Protein AF-A0A2M7X7F4-F1 (afdb_monomer)

Mean predicted aligned error: 6.56 Å

Foldseek 3Di:
DVVVVQVVQQVVQVVVVVVVVCVVLVVVVFRDWAQKFFQDPNDTHSDPVDWDWDDDPPHIDTDIDTDGHHDDDD

Solvent-accessible surface area (backbone atoms only — not comparable to full-atom values): 4451 Å² total; per-residue (Å²): 130,60,62,74,59,40,53,50,43,39,53,50,41,49,54,53,52,53,50,50,52,52,51,53,17,47,77,70,74,19,80,36,73,42,80,56,24,27,49,54,96,90,43,78,42,80,39,91,85,60,75,69,61,47,66,53,101,86,51,55,48,66,48,75,44,61,44,70,34,77,73,83,77,130

pLDDT: mean 81.8, std 12.98, range [40.59, 96.62]

Structure (mmCIF, N/CA/C/O backbone):
data_AF-A0A2M7X7F4-F1
#
_entry.id   AF-A0A2M7X7F4-F1
#
loop_
_atom_site.group_PDB
_atom_site.id
_atom_site.type_symbol
_atom_site.label_atom_id
_atom_site.label_alt_id
_atom_site.label_comp_id
_atom_site.label_asym_id
_atom_site.label_entity_id
_atom_site.label_seq_id
_atom_site.pdbx_PDB_ins_code
_atom_site.Cartn_x
_atom_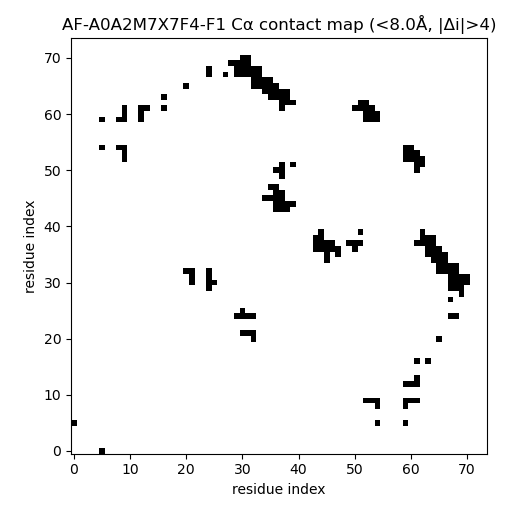site.Cartn_y
_atom_site.Cartn_z
_atom_site.occupancy
_atom_site.B_iso_or_equiv
_atom_site.auth_seq_id
_atom_site.auth_comp_id
_atom_site.auth_asym_id
_atom_site.auth_atom_id
_atom_site.pdbx_PDB_model_num
ATOM 1 N N . ALA A 1 1 ? 18.667 -4.061 -19.336 1.00 40.59 1 ALA A N 1
ATOM 2 C CA . ALA A 1 1 ? 18.014 -3.435 -18.172 1.00 40.59 1 ALA A CA 1
ATOM 3 C C . ALA A 1 1 ? 17.571 -2.045 -18.573 1.00 40.59 1 ALA A C 1
ATOM 5 O O . ALA A 1 1 ? 18.396 -1.228 -18.973 1.00 40.59 1 ALA A O 1
ATOM 6 N N . ALA A 1 2 ? 16.270 -1.815 -18.540 1.00 51.69 2 ALA A N 1
ATOM 7 C CA . ALA A 1 2 ? 15.646 -0.571 -18.920 1.00 51.69 2 ALA A CA 1
ATOM 8 C C . ALA A 1 2 ? 15.642 0.367 -17.703 1.00 51.69 2 ALA A C 1
ATOM 10 O O . ALA A 1 2 ? 14.611 0.930 -17.388 1.00 51.69 2 ALA A O 1
ATOM 11 N N . GLY A 1 3 ? 16.771 0.542 -16.998 1.00 56.53 3 GLY A N 1
ATOM 12 C CA . GLY A 1 3 ? 16.794 1.015 -15.600 1.00 56.53 3 GLY A CA 1
ATOM 13 C C . GLY A 1 3 ? 16.002 2.300 -15.318 1.00 56.53 3 GLY A C 1
ATOM 14 O O . GLY A 1 3 ? 15.302 2.386 -14.316 1.00 56.53 3 GLY A O 1
ATOM 15 N N . LYS A 1 4 ? 16.009 3.267 -16.244 1.00 60.88 4 LYS A N 1
ATOM 16 C CA . LYS A 1 4 ? 15.192 4.491 -16.134 1.00 60.88 4 LYS A CA 1
ATOM 17 C C . LYS A 1 4 ? 13.703 4.264 -16.438 1.00 60.88 4 LYS A C 1
ATOM 19 O O . LYS A 1 4 ? 12.845 4.955 -15.898 1.00 60.88 4 LYS A O 1
ATOM 24 N N . SER A 1 5 ? 13.390 3.341 -17.344 1.00 75.12 5 SER A N 1
ATOM 25 C CA . SER A 1 5 ? 12.018 2.928 -17.659 1.00 75.12 5 SER A CA 1
ATOM 26 C C . SER A 1 5 ? 11.438 2.028 -16.567 1.00 75.12 5 SER A C 1
ATOM 28 O O . SER A 1 5 ? 10.268 2.173 -16.231 1.00 75.12 5 SER A O 1
ATOM 30 N N . ASP A 1 6 ? 12.270 1.171 -15.976 1.00 78.62 6 ASP A N 1
ATOM 31 C CA . ASP A 1 6 ? 11.938 0.291 -14.861 1.00 78.62 6 ASP A CA 1
ATOM 32 C C . ASP A 1 6 ? 11.603 1.132 -13.621 1.00 78.62 6 ASP A C 1
ATOM 34 O O . ASP A 1 6 ? 10.544 0.951 -13.029 1.00 78.62 6 ASP A O 1
ATOM 38 N N . GLU A 1 7 ? 12.416 2.143 -13.289 1.00 82.44 7 GLU A N 1
ATOM 39 C CA . GLU A 1 7 ? 12.126 3.069 -12.183 1.00 82.44 7 GLU A CA 1
ATOM 40 C C . GLU A 1 7 ? 10.828 3.862 -12.407 1.00 82.44 7 GLU A C 1
ATOM 42 O O . GLU A 1 7 ? 9.999 3.982 -11.502 1.00 82.44 7 GLU A O 1
ATOM 47 N N . LYS A 1 8 ? 10.601 4.365 -13.628 1.00 86.56 8 LYS A N 1
ATOM 48 C CA . LYS A 1 8 ? 9.350 5.057 -13.978 1.00 86.56 8 LYS A CA 1
ATOM 49 C C . LYS A 1 8 ? 8.138 4.140 -13.855 1.00 86.56 8 LYS A C 1
ATOM 51 O O . LYS A 1 8 ? 7.127 4.561 -13.295 1.00 86.56 8 LYS A O 1
ATOM 56 N N . ALA A 1 9 ? 8.238 2.909 -14.351 1.00 87.50 9 ALA A N 1
ATOM 57 C CA . ALA A 1 9 ? 7.179 1.917 -14.241 1.00 87.50 9 ALA A CA 1
ATOM 58 C C . ALA A 1 9 ? 6.902 1.584 -12.770 1.00 87.50 9 ALA A C 1
ATOM 60 O O . ALA A 1 9 ? 5.753 1.616 -12.339 1.00 87.50 9 ALA A O 1
ATOM 61 N N . CYS A 1 10 ? 7.947 1.377 -11.970 1.00 87.75 10 CYS A N 1
ATOM 62 C CA . CYS A 1 10 ? 7.831 1.142 -10.536 1.00 87.75 10 CYS A CA 1
ATOM 63 C C . CYS A 1 10 ? 7.177 2.306 -9.794 1.00 87.75 10 CYS A C 1
ATOM 65 O O . CYS A 1 10 ? 6.287 2.090 -8.974 1.00 87.75 10 CYS A O 1
ATOM 67 N N . ARG A 1 11 ? 7.564 3.548 -10.104 1.00 88.62 11 ARG A N 1
ATOM 68 C CA . ARG A 1 11 ? 6.957 4.742 -9.508 1.00 88.62 11 ARG A CA 1
ATOM 69 C C . ARG A 1 11 ? 5.491 4.883 -9.896 1.00 88.62 11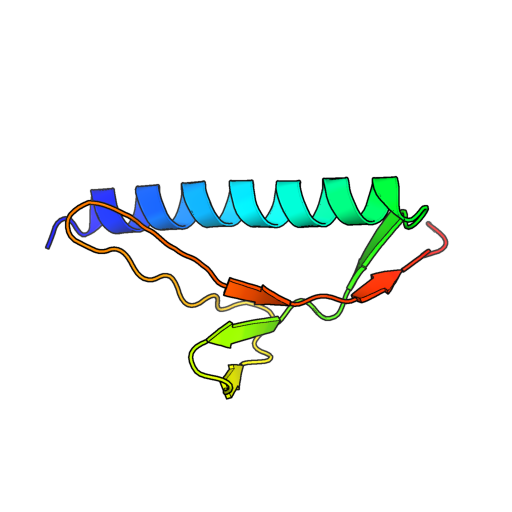 ARG A C 1
ATOM 71 O O . ARG A 1 11 ? 4.668 5.226 -9.051 1.00 88.62 11 ARG A O 1
ATOM 78 N N . TRP A 1 12 ? 5.164 4.613 -11.157 1.00 90.25 12 TRP A N 1
ATOM 79 C CA . TRP A 1 12 ? 3.786 4.636 -11.630 1.00 90.25 12 TRP A CA 1
ATOM 80 C C . TRP A 1 12 ? 2.944 3.592 -10.894 1.00 90.25 12 TRP A C 1
ATOM 82 O O . TRP A 1 12 ? 1.945 3.947 -10.271 1.00 90.25 12 TRP A O 1
ATOM 92 N N . VAL A 1 13 ? 3.408 2.340 -10.852 1.00 90.56 13 VAL A N 1
ATOM 93 C CA . VAL A 1 13 ? 2.727 1.258 -10.133 1.00 90.56 13 VAL A CA 1
ATOM 94 C C . VAL A 1 13 ? 2.569 1.599 -8.652 1.00 90.56 13 VAL A C 1
ATOM 96 O O . VAL A 1 13 ? 1.477 1.432 -8.119 1.00 90.56 13 VAL A O 1
ATOM 99 N N . LEU A 1 14 ? 3.591 2.161 -7.997 1.00 90.12 14 LEU A N 1
ATOM 100 C CA . LEU A 1 14 ? 3.512 2.569 -6.591 1.00 90.12 14 LEU A CA 1
ATOM 101 C C . LEU A 1 14 ? 2.354 3.543 -6.353 1.00 90.12 14 LEU A C 1
ATOM 103 O O . LEU A 1 14 ? 1.530 3.314 -5.471 1.00 90.12 14 LEU A O 1
ATOM 107 N N . ILE A 1 15 ? 2.265 4.599 -7.164 1.00 92.62 15 ILE A N 1
ATOM 108 C CA . ILE A 1 15 ? 1.198 5.599 -7.052 1.00 92.62 15 ILE A CA 1
ATOM 109 C C . ILE A 1 15 ? -0.169 4.949 -7.291 1.00 92.62 15 ILE A C 1
ATOM 111 O O . ILE A 1 15 ? -1.098 5.187 -6.519 1.00 92.62 15 ILE A O 1
ATOM 115 N N . THR A 1 16 ? -0.297 4.093 -8.310 1.00 92.88 16 THR A N 1
ATOM 116 C CA . THR A 1 16 ? -1.568 3.403 -8.587 1.00 92.88 16 THR A CA 1
ATOM 117 C C . THR A 1 16 ? -1.990 2.468 -7.451 1.00 92.88 16 THR A C 1
ATOM 119 O O . THR A 1 16 ? -3.162 2.456 -7.078 1.00 92.88 16 THR A O 1
ATOM 122 N N . THR A 1 17 ? -1.048 1.749 -6.833 1.00 92.00 17 THR A N 1
ATOM 123 C CA . THR A 1 17 ? -1.319 0.868 -5.691 1.00 92.00 17 THR A CA 1
ATOM 124 C C . THR A 1 17 ? -1.749 1.668 -4.462 1.00 92.00 17 THR A C 1
ATOM 126 O O . THR A 1 17 ? -2.702 1.285 -3.786 1.00 92.00 17 THR A O 1
ATOM 129 N N . LEU A 1 18 ? -1.097 2.800 -4.177 1.00 91.75 18 LEU A N 1
ATOM 130 C CA . LEU A 1 18 ? -1.490 3.683 -3.073 1.00 91.75 18 LEU A CA 1
ATOM 131 C C . LEU A 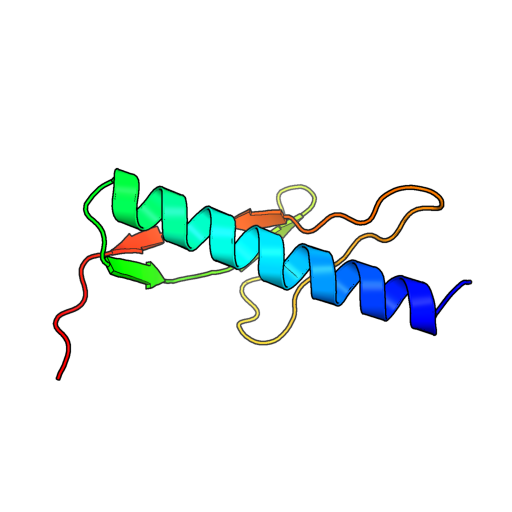1 18 ? -2.887 4.276 -3.290 1.00 91.75 18 LEU A C 1
ATOM 133 O O . LEU A 1 18 ? -3.687 4.327 -2.356 1.00 91.75 18 LEU A O 1
ATOM 137 N N . LEU A 1 19 ? -3.209 4.667 -4.525 1.00 94.62 19 LEU A N 1
ATOM 138 C CA . LEU A 1 19 ? -4.543 5.148 -4.875 1.00 94.62 19 LEU A CA 1
ATOM 139 C C . LEU A 1 19 ? -5.603 4.052 -4.700 1.00 94.62 19 LEU A C 1
ATOM 141 O O . LEU A 1 19 ? -6.674 4.317 -4.159 1.00 94.62 19 LEU A O 1
ATOM 145 N N . ALA A 1 20 ? -5.301 2.816 -5.101 1.00 94.56 20 ALA A N 1
ATOM 146 C CA . ALA A 1 20 ? -6.192 1.679 -4.887 1.00 94.56 20 ALA A CA 1
ATOM 147 C C . ALA A 1 20 ? -6.450 1.435 -3.391 1.00 94.56 20 ALA A C 1
ATOM 149 O O . ALA A 1 20 ? -7.602 1.298 -2.985 1.00 94.56 20 ALA A O 1
ATOM 150 N N . LEU A 1 21 ? -5.405 1.476 -2.555 1.00 93.56 21 LEU A N 1
ATOM 151 C CA . LEU A 1 21 ? -5.544 1.377 -1.098 1.00 93.56 21 LEU A CA 1
ATOM 152 C C . LEU A 1 21 ? -6.405 2.510 -0.526 1.00 93.56 21 LEU A C 1
ATOM 154 O O . LEU A 1 21 ? -7.253 2.266 0.329 1.00 93.56 21 LEU A O 1
ATOM 158 N N . GLN A 1 22 ? -6.226 3.741 -1.007 1.00 94.56 22 GLN A N 1
ATOM 159 C CA . GLN A 1 22 ? -7.040 4.879 -0.583 1.00 94.56 22 GLN A CA 1
ATOM 160 C C . GLN A 1 22 ? -8.513 4.718 -0.991 1.00 94.56 22 GLN A C 1
ATOM 162 O O . GLN A 1 22 ? -9.411 5.038 -0.210 1.00 94.56 22 GLN A O 1
ATOM 167 N N . ASN A 1 23 ? -8.784 4.228 -2.201 1.00 96.38 23 ASN A N 1
ATOM 168 C CA . ASN A 1 23 ? -10.144 3.973 -2.677 1.00 96.38 23 ASN A CA 1
ATOM 169 C C . ASN A 1 23 ? -10.833 2.888 -1.844 1.00 96.38 23 ASN A C 1
ATOM 171 O O . ASN A 1 23 ? -11.954 3.094 -1.384 1.00 96.38 23 ASN A O 1
ATOM 175 N N . GLU A 1 24 ? -10.136 1.784 -1.579 1.00 95.50 24 GLU A N 1
ATOM 176 C CA . GLU A 1 24 ? -10.619 0.706 -0.712 1.00 95.50 24 GLU A CA 1
ATOM 177 C C . GLU A 1 24 ? -10.867 1.181 0.724 1.00 95.50 24 GLU A C 1
ATOM 179 O O . GLU A 1 24 ? -11.871 0.813 1.334 1.00 95.50 24 GLU A O 1
ATOM 184 N N . ALA A 1 25 ? -9.989 2.033 1.264 1.00 95.31 25 ALA A N 1
ATOM 185 C CA . ALA A 1 25 ? -10.184 2.630 2.581 1.00 95.31 25 ALA A CA 1
ATOM 186 C C . ALA A 1 25 ? -11.503 3.408 2.634 1.00 95.31 25 ALA A C 1
ATOM 188 O O . ALA A 1 25 ? -12.331 3.155 3.511 1.00 95.31 25 ALA A O 1
ATOM 189 N N . ARG A 1 26 ? -11.737 4.285 1.649 1.00 94.88 26 ARG A N 1
ATOM 190 C CA . ARG A 1 26 ? -12.975 5.070 1.542 1.00 94.88 26 ARG A CA 1
ATOM 191 C C . ARG A 1 26 ? -14.209 4.184 1.399 1.00 94.88 26 ARG A C 1
ATOM 193 O O . ARG A 1 26 ? -15.192 4.413 2.097 1.00 94.88 26 ARG A O 1
ATOM 200 N N . ALA A 1 27 ? -14.143 3.146 0.564 1.00 96.62 27 ALA A N 1
ATOM 201 C CA . ALA A 1 27 ? -15.238 2.191 0.381 1.00 96.62 27 ALA A CA 1
ATOM 202 C C . ALA A 1 27 ? -15.606 1.454 1.683 1.00 96.62 27 ALA A C 1
ATOM 204 O O . ALA A 1 27 ? -16.764 1.111 1.902 1.00 96.62 27 ALA A O 1
ATOM 205 N N . ARG A 1 28 ? -14.633 1.256 2.580 1.00 95.06 28 ARG A N 1
ATOM 206 C CA . ARG A 1 28 ? -14.815 0.635 3.904 1.00 95.06 28 ARG A CA 1
ATOM 207 C C . ARG A 1 28 ? -15.111 1.649 5.014 1.00 95.06 28 ARG A C 1
ATOM 209 O O . ARG A 1 28 ? -15.100 1.295 6.191 1.00 95.06 28 ARG A O 1
ATOM 216 N N . GLY A 1 29 ? -15.347 2.912 4.660 1.00 94.44 29 GLY A N 1
ATOM 217 C CA . GLY A 1 29 ? -15.618 3.991 5.605 1.00 94.44 29 GLY A CA 1
ATOM 218 C C . GLY A 1 29 ? -14.403 4.442 6.420 1.00 94.44 29 GLY A C 1
ATOM 219 O O . GLY A 1 29 ? -14.579 5.156 7.400 1.00 94.44 29 GLY A O 1
ATOM 220 N N . ALA A 1 30 ? -13.185 4.044 6.058 1.00 95.44 30 ALA A N 1
ATOM 221 C CA . ALA A 1 30 ? -11.942 4.542 6.642 1.00 95.44 30 ALA A CA 1
ATOM 222 C C . ALA A 1 30 ? -11.468 5.826 5.933 1.00 95.44 30 ALA A C 1
ATOM 224 O O . ALA A 1 30 ? -11.819 6.075 4.780 1.00 95.44 30 ALA A O 1
ATOM 225 N N . ASN A 1 31 ? -10.649 6.637 6.611 1.00 93.06 31 ASN A N 1
ATOM 226 C CA . ASN A 1 31 ? -10.052 7.855 6.039 1.00 93.06 31 ASN A CA 1
ATOM 227 C C . ASN A 1 31 ? -8.523 7.770 5.883 1.00 93.06 31 ASN A C 1
ATOM 229 O O . ASN A 1 31 ? -7.926 8.650 5.269 1.00 93.06 31 ASN A O 1
ATOM 233 N N . ALA A 1 32 ? -7.899 6.712 6.403 1.00 93.25 32 ALA A N 1
ATOM 234 C CA . ALA A 1 32 ? -6.466 6.491 6.329 1.00 93.25 32 ALA A CA 1
ATOM 235 C C . ALA A 1 32 ? -6.131 5.016 6.082 1.00 93.25 32 ALA A C 1
ATOM 237 O O . ALA A 1 32 ? -6.889 4.106 6.433 1.00 93.25 32 ALA A O 1
ATOM 238 N N . VAL A 1 33 ? -4.948 4.798 5.507 1.00 92.75 33 VAL A N 1
ATOM 239 C CA . VAL A 1 33 ? -4.292 3.492 5.429 1.00 92.75 33 VAL A CA 1
ATOM 240 C C . VAL A 1 33 ? -2.995 3.593 6.213 1.00 92.75 33 VAL A C 1
ATOM 242 O O . VAL A 1 33 ? -2.120 4.378 5.858 1.00 92.75 33 VAL A O 1
ATOM 245 N N . VAL A 1 34 ? -2.892 2.831 7.294 1.00 90.94 34 VAL A N 1
ATOM 246 C CA . VAL A 1 34 ? -1.741 2.833 8.206 1.00 90.94 34 VAL A CA 1
ATOM 247 C C . VAL A 1 34 ? -1.029 1.488 8.166 1.00 90.94 34 VAL A C 1
ATOM 249 O O . VAL A 1 34 ? -1.556 0.517 7.620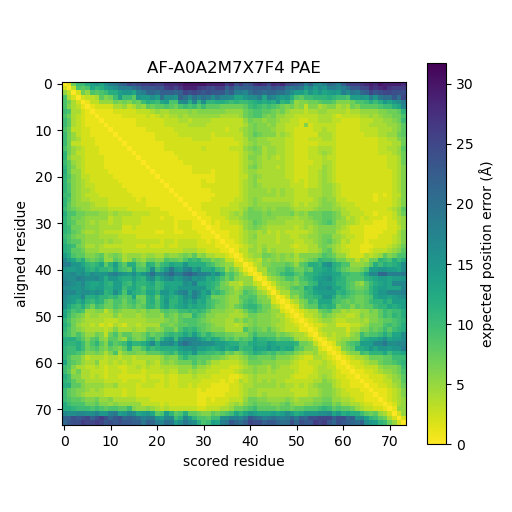 1.00 90.94 34 VAL A O 1
ATOM 252 N N . GLU A 1 35 ? 0.175 1.426 8.738 1.00 88.00 35 GLU A N 1
ATOM 253 C CA . GLU A 1 35 ? 0.991 0.202 8.770 1.00 88.00 35 GLU A CA 1
ATOM 254 C C . GLU A 1 35 ? 1.164 -0.412 7.369 1.00 88.00 35 GLU A C 1
ATOM 256 O O . GLU A 1 35 ? 0.996 -1.618 7.171 1.00 88.00 35 GLU A O 1
ATOM 261 N N . ILE A 1 36 ? 1.450 0.444 6.378 1.00 87.69 36 ILE A N 1
ATOM 262 C CA . ILE A 1 36 ? 1.725 0.004 5.012 1.00 87.69 36 ILE A CA 1
ATOM 263 C C . I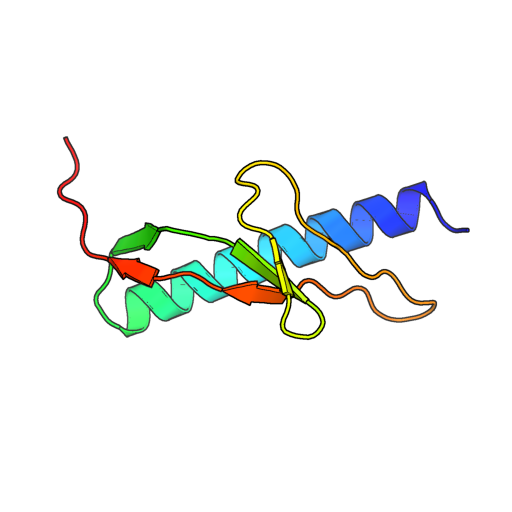LE A 1 36 ? 3.056 -0.752 5.012 1.00 87.69 36 ILE A C 1
ATOM 265 O O . ILE A 1 36 ? 4.086 -0.211 5.400 1.00 87.69 36 ILE A O 1
ATOM 269 N N . ILE A 1 37 ? 3.026 -2.006 4.572 1.00 85.38 37 ILE A N 1
ATOM 270 C CA . ILE A 1 37 ? 4.183 -2.895 4.490 1.00 85.38 37 ILE A CA 1
ATOM 271 C C . ILE A 1 37 ? 4.289 -3.504 3.096 1.00 85.38 37 ILE A C 1
ATOM 273 O O . ILE A 1 37 ? 3.278 -3.817 2.457 1.00 85.38 37 ILE A O 1
ATOM 277 N N . SER A 1 38 ? 5.518 -3.756 2.653 1.00 81.12 38 SER A N 1
ATOM 278 C CA . SER A 1 38 ? 5.760 -4.582 1.472 1.00 81.12 38 SER A CA 1
ATOM 279 C C . SER A 1 38 ? 5.498 -6.046 1.827 1.00 81.12 38 SER A C 1
ATOM 281 O O . SER A 1 38 ? 6.075 -6.586 2.776 1.00 81.12 38 SER A O 1
ATOM 283 N N . TYR A 1 39 ? 4.617 -6.704 1.073 1.00 72.44 39 TYR A N 1
ATOM 284 C CA . TYR A 1 39 ? 4.263 -8.107 1.279 1.00 72.44 39 TYR A CA 1
ATOM 285 C C . TYR A 1 39 ? 4.613 -8.920 0.038 1.00 72.44 39 TYR A C 1
ATOM 287 O O . TYR A 1 39 ? 3.770 -9.183 -0.818 1.00 72.44 39 TYR A O 1
ATOM 295 N N . TYR A 1 40 ? 5.874 -9.331 -0.057 1.00 66.12 40 TYR A N 1
ATOM 296 C CA . TYR A 1 40 ? 6.367 -10.115 -1.184 1.00 66.12 40 TYR A CA 1
ATOM 297 C C . TYR A 1 40 ? 6.793 -11.511 -0.725 1.00 66.12 40 TYR A C 1
ATOM 299 O O . TYR A 1 40 ? 7.448 -11.663 0.303 1.00 66.12 40 TYR A O 1
ATOM 307 N N . LYS A 1 41 ? 6.379 -12.557 -1.457 1.00 63.03 41 LYS A N 1
ATOM 308 C CA . LYS A 1 41 ? 6.674 -13.975 -1.149 1.00 63.03 41 LYS A CA 1
ATOM 309 C C . LYS A 1 41 ? 6.434 -14.381 0.319 1.00 63.03 41 LYS A C 1
ATOM 311 O O . LYS A 1 41 ? 7.204 -15.142 0.893 1.00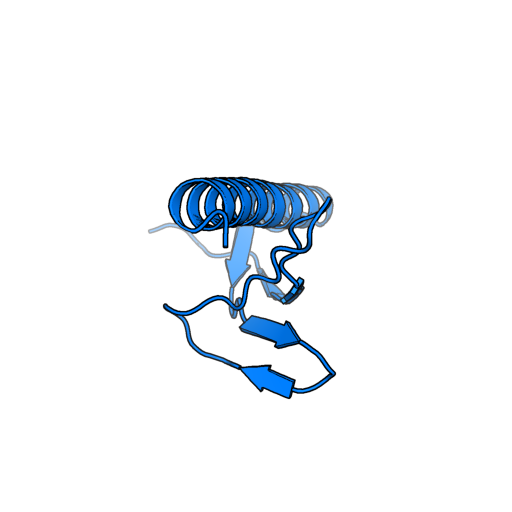 63.03 41 LYS A O 1
ATOM 316 N N . LYS A 1 42 ? 5.353 -13.884 0.933 1.00 61.53 42 LYS A N 1
ATOM 317 C CA . LYS A 1 42 ? 4.992 -14.108 2.351 1.00 61.53 42 LYS A CA 1
ATOM 318 C C . LYS A 1 42 ? 5.968 -13.517 3.384 1.00 61.53 42 LYS A C 1
ATOM 320 O O . LYS A 1 42 ? 5.728 -13.684 4.576 1.00 61.53 42 LYS A O 1
ATOM 325 N N . GLN A 1 43 ? 6.995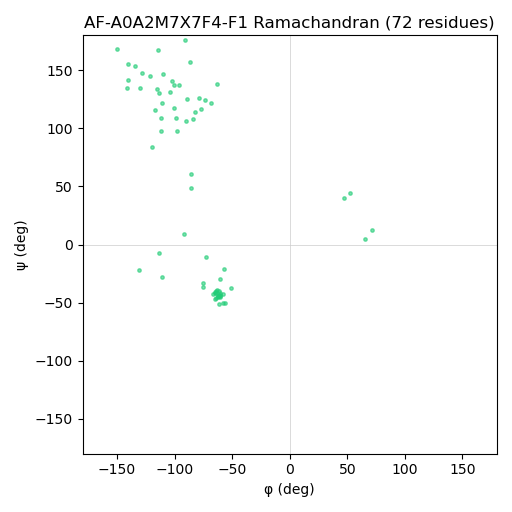 -12.781 2.960 1.00 64.62 43 GLN A N 1
ATOM 326 C CA . GLN A 1 43 ? 7.884 -12.044 3.853 1.00 64.62 43 GLN A CA 1
ATOM 327 C C . GLN A 1 43 ? 7.324 -10.640 4.080 1.00 64.62 43 GLN A C 1
ATOM 329 O O . GLN A 1 43 ? 7.024 -9.910 3.132 1.00 64.62 43 GLN A O 1
ATOM 334 N N . ARG A 1 44 ? 7.137 -10.280 5.353 1.00 64.31 44 ARG A N 1
ATOM 335 C CA . ARG A 1 44 ? 6.759 -8.922 5.753 1.00 64.31 44 ARG A CA 1
ATOM 336 C C . ARG A 1 44 ? 8.031 -8.095 5.848 1.00 64.31 44 ARG A C 1
ATOM 338 O O . ARG A 1 44 ? 8.806 -8.282 6.775 1.00 64.31 44 ARG A O 1
ATOM 345 N N . GLN A 1 45 ? 8.218 -7.188 4.900 1.00 66.38 45 GLN A N 1
ATOM 346 C CA . GLN A 1 45 ? 9.204 -6.121 5.013 1.00 66.38 45 GLN A CA 1
ATOM 347 C C . GLN A 1 45 ? 8.448 -4.883 5.488 1.00 66.38 45 GLN A C 1
ATOM 349 O O . GLN A 1 45 ? 7.767 -4.215 4.705 1.00 66.38 45 GLN A O 1
ATOM 354 N N . ALA A 1 46 ? 8.497 -4.644 6.797 1.00 62.41 46 ALA A N 1
ATOM 355 C CA . ALA A 1 46 ? 7.953 -3.444 7.416 1.00 62.41 46 ALA A CA 1
ATOM 356 C C . ALA A 1 46 ? 9.011 -2.336 7.372 1.00 62.41 46 ALA A C 1
ATOM 358 O O . ALA A 1 46 ? 9.481 -1.877 8.407 1.00 62.41 46 ALA A O 1
ATOM 359 N N . ASP A 1 47 ? 9.422 -1.963 6.162 1.00 68.62 47 ASP A N 1
ATOM 360 C CA . ASP A 1 47 ? 10.250 -0.784 5.959 1.00 68.62 47 ASP A CA 1
ATOM 361 C C . ASP A 1 47 ? 9.339 0.357 5.480 1.00 68.62 47 ASP A C 1
ATOM 363 O O . ASP A 1 47 ? 8.700 0.219 4.433 1.00 68.62 47 ASP A O 1
ATOM 367 N N . PRO A 1 48 ? 9.211 1.455 6.245 1.00 66.19 48 PRO A N 1
ATOM 368 C CA . PRO A 1 48 ? 8.292 2.541 5.910 1.00 66.19 48 PRO A CA 1
ATOM 369 C C . PRO A 1 48 ? 8.765 3.383 4.717 1.00 66.19 48 PRO A C 1
ATOM 371 O O . PRO A 1 48 ? 7.999 4.202 4.213 1.00 66.19 48 PRO A O 1
ATOM 374 N N . VAL A 1 49 ? 10.012 3.204 4.269 1.00 68.69 49 VAL A N 1
ATOM 375 C CA . VAL A 1 49 ? 10.642 4.015 3.217 1.00 68.69 49 VAL A CA 1
ATOM 376 C C . VAL A 1 49 ? 10.853 3.201 1.937 1.00 68.69 49 VAL A C 1
ATOM 378 O O . VAL A 1 49 ? 10.829 3.748 0.835 1.00 68.69 49 VAL A O 1
ATOM 381 N N . THR A 1 50 ? 11.012 1.886 2.061 1.00 71.81 50 THR A N 1
ATOM 382 C CA . THR A 1 50 ? 11.460 1.006 0.984 1.00 71.81 50 THR A CA 1
ATOM 383 C C . THR A 1 50 ? 10.339 0.093 0.510 1.00 71.81 50 THR A C 1
ATOM 385 O O . THR A 1 50 ? 9.803 -0.738 1.247 1.00 71.81 50 THR A O 1
ATOM 388 N N . VAL A 1 51 ? 10.028 0.190 -0.782 1.00 78.12 51 VAL A N 1
ATOM 389 C CA . VAL A 1 51 ? 9.051 -0.670 -1.452 1.00 78.12 51 VAL A CA 1
ATOM 390 C C . VAL A 1 51 ? 9.752 -1.558 -2.471 1.00 78.12 51 VAL A C 1
ATOM 392 O O . VAL A 1 51 ? 10.513 -1.075 -3.307 1.00 78.12 51 VAL A O 1
ATOM 395 N N . GLN A 1 52 ? 9.472 -2.863 -2.436 1.00 80.38 52 GLN A N 1
ATOM 396 C CA . GLN A 1 52 ? 9.964 -3.775 -3.468 1.00 80.38 52 GLN A CA 1
ATOM 397 C C . GLN A 1 52 ? 9.066 -3.726 -4.702 1.00 80.38 52 GLN A C 1
ATOM 399 O O . GLN A 1 52 ? 7.913 -4.159 -4.671 1.00 80.38 52 GLN A O 1
ATOM 404 N N . CYS A 1 53 ? 9.634 -3.227 -5.795 1.00 83.31 53 CYS A N 1
ATOM 405 C CA . CYS A 1 53 ? 9.043 -3.291 -7.120 1.00 83.31 53 CYS A CA 1
ATOM 406 C C . CYS A 1 53 ? 9.666 -4.420 -7.936 1.00 83.31 53 CYS A C 1
ATOM 408 O O . CYS A 1 53 ? 10.883 -4.596 -7.952 1.00 83.31 53 CYS A O 1
ATOM 410 N N . HIS A 1 54 ? 8.823 -5.157 -8.651 1.00 81.25 54 HIS A N 1
ATOM 411 C CA . HIS A 1 54 ? 9.255 -6.157 -9.609 1.00 81.25 54 HIS A CA 1
ATOM 412 C C . HIS A 1 54 ? 8.898 -5.697 -11.021 1.00 81.25 54 HIS A C 1
ATOM 414 O O . HIS A 1 54 ? 7.753 -5.846 -11.441 1.00 81.25 54 HIS A O 1
ATOM 420 N N . ALA A 1 55 ? 9.865 -5.111 -11.730 1.00 79.00 55 ALA A N 1
ATOM 421 C CA . ALA A 1 55 ? 9.744 -4.755 -13.142 1.00 79.00 55 ALA A CA 1
ATOM 422 C C . ALA A 1 55 ? 10.213 -5.935 -14.009 1.00 79.00 55 ALA A C 1
ATOM 424 O O . ALA A 1 55 ? 11.400 -6.250 -14.061 1.00 79.00 55 ALA A O 1
ATOM 425 N N . GLY A 1 56 ? 9.266 -6.628 -14.640 1.00 71.62 56 GLY A N 1
ATOM 426 C CA . GLY A 1 56 ? 9.531 -7.626 -15.674 1.00 71.62 56 GLY A CA 1
ATOM 427 C C . GLY A 1 56 ? 9.541 -7.002 -17.070 1.00 71.62 56 GLY A C 1
ATOM 428 O O . GLY A 1 56 ? 9.197 -5.837 -17.242 1.00 71.62 56 GLY A O 1
ATOM 429 N N . ALA A 1 57 ? 9.864 -7.804 -18.088 1.00 67.06 57 ALA A N 1
ATOM 430 C CA . ALA A 1 57 ? 9.955 -7.342 -19.480 1.00 67.06 57 ALA A CA 1
ATOM 431 C C . ALA A 1 57 ? 8.666 -6.682 -20.02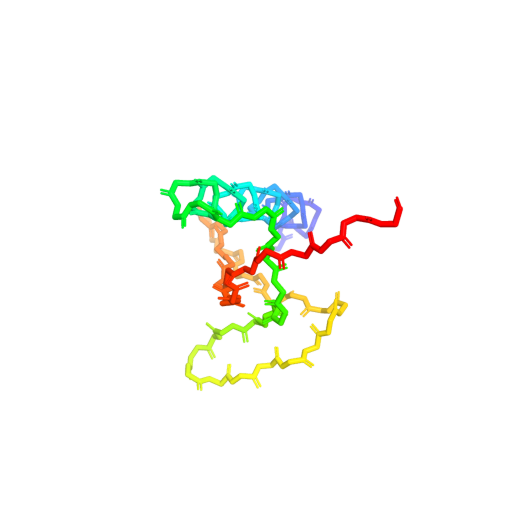4 1.00 67.06 57 ALA A C 1
ATOM 433 O O . ALA A 1 57 ? 8.738 -5.919 -20.982 1.00 67.06 57 ALA A O 1
ATOM 434 N N . PHE A 1 58 ? 7.507 -6.960 -19.412 1.00 67.56 58 PHE A N 1
ATOM 435 C CA . PHE A 1 58 ? 6.199 -6.463 -19.858 1.00 67.56 58 PHE A CA 1
ATOM 436 C C . PHE A 1 58 ? 5.340 -5.832 -18.753 1.00 67.56 58 PHE A C 1
ATOM 438 O O . PHE A 1 58 ? 4.425 -5.073 -19.057 1.00 67.56 58 PHE A O 1
ATOM 445 N N . VAL A 1 59 ? 5.589 -6.147 -17.478 1.00 75.31 59 VAL A N 1
ATOM 446 C CA . VAL A 1 59 ? 4.733 -5.727 -16.357 1.00 75.31 59 VAL A CA 1
ATOM 447 C C . VAL A 1 59 ? 5.596 -5.369 -15.157 1.00 75.31 59 VAL A C 1
ATOM 449 O O . VAL A 1 59 ? 6.498 -6.126 -14.798 1.00 75.31 59 VAL A O 1
ATOM 452 N N . ALA A 1 60 ? 5.280 -4.245 -14.513 1.00 84.81 60 ALA A N 1
ATOM 453 C CA . ALA A 1 60 ? 5.783 -3.905 -13.190 1.00 84.81 60 ALA A CA 1
ATOM 454 C C . ALA A 1 60 ? 4.704 -4.166 -12.131 1.00 84.81 60 ALA A C 1
ATOM 456 O O . ALA A 1 60 ? 3.523 -3.907 -12.360 1.00 84.81 60 ALA A O 1
ATOM 457 N N . GLY A 1 61 ? 5.104 -4.686 -10.973 1.00 83.31 61 GLY A N 1
ATOM 458 C CA . GLY A 1 61 ? 4.192 -5.012 -9.880 1.00 83.31 61 GLY A CA 1
ATOM 459 C C . GLY A 1 61 ? 4.778 -4.673 -8.516 1.00 83.31 61 GLY A C 1
ATOM 460 O O . GLY A 1 61 ? 5.964 -4.888 -8.265 1.00 83.31 61 GLY A O 1
ATOM 461 N N . ILE A 1 62 ? 3.926 -4.168 -7.625 1.00 86.38 62 ILE A N 1
ATOM 462 C CA . ILE A 1 62 ? 4.226 -3.921 -6.213 1.00 86.38 62 ILE A CA 1
ATOM 463 C C . ILE A 1 62 ? 3.101 -4.541 -5.384 1.00 86.38 62 ILE A C 1
ATOM 465 O O . ILE A 1 62 ? 1.925 -4.336 -5.681 1.00 86.38 62 ILE A O 1
ATOM 469 N N . ALA A 1 63 ? 3.459 -5.260 -4.321 1.00 86.69 63 ALA A N 1
ATOM 470 C CA . ALA A 1 63 ? 2.507 -5.836 -3.379 1.00 86.69 63 ALA A CA 1
ATOM 471 C C . ALA A 1 63 ? 2.613 -5.139 -2.018 1.00 86.69 63 ALA A C 1
ATOM 473 O O . ALA A 1 63 ? 3.586 -5.334 -1.286 1.00 86.69 63 ALA A O 1
ATOM 474 N N . LEU A 1 64 ? 1.592 -4.350 -1.676 1.00 88.00 64 LEU A N 1
ATOM 475 C CA . LEU A 1 64 ? 1.472 -3.676 -0.384 1.00 88.00 64 LEU A CA 1
ATOM 476 C C . LEU A 1 64 ? 0.338 -4.290 0.439 1.00 88.00 64 LEU A C 1
ATOM 478 O O . LEU A 1 64 ? -0.689 -4.705 -0.098 1.00 88.00 64 LEU A O 1
ATOM 482 N N . LYS A 1 65 ? 0.509 -4.307 1.759 1.00 87.75 65 LYS A N 1
ATOM 483 C CA . LYS A 1 65 ? -0.571 -4.516 2.729 1.00 87.75 65 LYS A CA 1
ATOM 484 C C . LYS A 1 65 ? -0.639 -3.315 3.651 1.00 87.75 65 LYS A C 1
ATOM 486 O O . LYS A 1 65 ? 0.401 -2.785 4.003 1.00 87.75 65 LYS A O 1
ATOM 491 N N . GLY A 1 66 ? -1.837 -2.933 4.069 1.00 89.50 66 GLY A N 1
ATOM 492 C CA . GLY A 1 66 ? -2.050 -1.885 5.062 1.00 89.50 66 GLY A CA 1
ATOM 493 C C . GLY A 1 66 ? -3.321 -2.146 5.860 1.00 89.50 66 GLY A C 1
ATOM 494 O O . GLY A 1 66 ? -4.117 -3.022 5.507 1.00 89.50 66 GLY A O 1
ATOM 495 N N . LYS A 1 67 ? -3.500 -1.399 6.946 1.00 92.38 67 LYS A N 1
ATOM 496 C CA . LYS A 1 67 ? -4.709 -1.415 7.771 1.00 92.38 67 LYS A CA 1
ATOM 497 C C . LYS A 1 67 ? -5.540 -0.172 7.492 1.00 92.38 67 LYS A C 1
ATOM 499 O O . LYS A 1 67 ? -5.025 0.943 7.503 1.00 92.38 67 LYS A O 1
ATOM 504 N N . TYR A 1 68 ? -6.832 -0.366 7.267 1.00 94.69 68 TYR A N 1
ATOM 505 C CA . TYR A 1 68 ? -7.782 0.729 7.107 1.00 94.69 68 TYR A CA 1
ATOM 506 C C . TYR A 1 68 ? -8.151 1.289 8.479 1.00 94.69 68 TYR A C 1
ATOM 508 O O . TYR A 1 68 ? -8.556 0.534 9.361 1.00 94.69 68 TYR A O 1
ATOM 516 N N . ALA A 1 69 ? -8.001 2.597 8.659 1.00 94.06 69 ALA A N 1
ATOM 517 C CA . ALA A 1 69 ? -8.232 3.266 9.930 1.00 94.06 69 ALA A CA 1
ATOM 518 C C . ALA A 1 69 ? -9.048 4.550 9.751 1.00 94.06 69 ALA A C 1
ATOM 520 O O . ALA A 1 69 ? -9.014 5.198 8.701 1.00 94.06 69 ALA A O 1
ATOM 521 N N . LYS A 1 70 ? -9.768 4.929 10.809 1.00 93.88 70 LYS A N 1
ATOM 522 C CA . L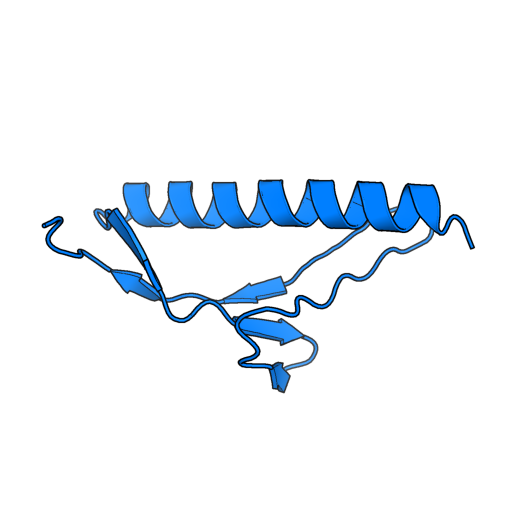YS A 1 70 ? -10.251 6.296 10.996 1.00 93.88 70 LYS A CA 1
ATOM 523 C C . LYS A 1 70 ? -9.293 7.006 11.942 1.00 93.88 70 LYS A C 1
ATOM 525 O O . LYS A 1 70 ? -9.266 6.686 13.126 1.00 93.88 70 LYS A O 1
ATOM 530 N N . VAL A 1 71 ? -8.511 7.942 11.427 1.00 90.94 71 VAL A N 1
ATOM 531 C CA . VAL A 1 71 ? -7.685 8.835 12.244 1.00 90.94 71 VAL A CA 1
ATOM 532 C C . VAL A 1 71 ? -8.436 10.146 12.454 1.00 90.94 71 VAL A C 1
ATOM 534 O O . VAL A 1 71 ? -9.078 10.649 11.530 1.00 90.94 71 VAL A O 1
ATOM 537 N N . GLN A 1 72 ? -8.405 10.677 13.673 1.00 84.12 72 GLN A N 1
ATOM 538 C CA . GLN A 1 72 ? -8.907 12.022 13.940 1.00 84.12 72 GLN A CA 1
ATOM 539 C C . GLN A 1 72 ? -7.842 12.994 13.430 1.00 84.12 72 GLN A C 1
ATOM 541 O O . GLN A 1 72 ? -6.694 12.927 13.867 1.00 84.12 72 GLN A O 1
ATOM 546 N N . GLY A 1 73 ? -8.191 13.809 12.433 1.00 72.25 73 GLY A N 1
ATOM 547 C CA . GLY A 1 73 ? -7.323 14.901 12.000 1.00 72.25 73 GLY A CA 1
ATOM 548 C C . GLY A 1 73 ? -7.166 15.895 13.148 1.00 72.25 73 GLY A C 1
ATOM 549 O O . GLY A 1 73 ? -8.140 16.141 13.859 1.00 72.25 73 GLY A O 1
ATOM 550 N N . HIS A 1 74 ? -5.944 16.391 13.345 1.00 54.94 74 HIS A N 1
ATOM 551 C CA . HIS A 1 74 ? -5.686 17.535 14.218 1.00 54.94 74 HIS A CA 1
ATOM 552 C C . HIS A 1 74 ? -6.422 18.781 13.725 1.00 54.94 74 HIS A C 1
ATOM 554 O O . HIS A 1 74 ? -6.503 18.954 12.486 1.00 54.94 74 HIS A O 1
#

Radius of gyration: 13.79 Å; Cα contacts (8 Å, |Δi|>4): 100; chains: 1; bounding box: 34×32×34 Å

Secondary structure (DSSP, 8-state):
--HHHHHHHHHHHHHHHHHHHHHHHHHTT-SEEEEEEEEETTEEE--SS---EEE-SS-EEE-EEEEEE-PPP-

Sequence (74 aa):
AAGKSDEKACRWVLITTLLALQNEARARGANAVVEIISYYKKQRQADPVTVQCHAGAFVAGIALKGKYAKVQGH